Protein AF-A0AAW8NIL2-F1 (afdb_monomer_lite)

Secondary structure (DSSP, 8-state):
-------PPPPEE-TTSSEEEEEEEEEE-TTS-EEEEEEEEEEETTTEEEEEEEEEEE-TT-----SS--TT-EEEEPPPPTTPPPTTSPP-HHHHHHHHHHHHHHHHHTHHHHHHHHHT-HHHH-

Structure (mmCIF, N/CA/C/O backbone):
data_AF-A0AAW8NIL2-F1
#
_entry.id   AF-A0AAW8NIL2-F1
#
loop_
_atom_site.group_PDB
_atom_site.id
_atom_site.type_symbol
_atom_site.label_atom_id
_atom_site.label_alt_id
_atom_site.label_comp_id
_atom_site.label_asym_id
_atom_site.label_entity_id
_atom_site.label_seq_id
_atom_site.pdbx_PDB_ins_code
_atom_site.Cartn_x
_atom_site.Cartn_y
_atom_site.Cartn_z
_atom_site.occupancy
_atom_site.B_iso_or_equiv
_atom_site.auth_seq_id
_atom_site.auth_comp_id
_atom_site.auth_asym_id
_atom_site.auth_atom_id
_atom_site.pdbx_PDB_model_num
ATOM 1 N N . MET A 1 1 ? -25.979 -6.909 1.236 1.00 44.53 1 MET A N 1
ATOM 2 C CA . MET A 1 1 ? -24.525 -6.868 1.473 1.00 44.53 1 MET A CA 1
ATOM 3 C C . MET A 1 1 ? -24.122 -5.413 1.345 1.00 44.53 1 MET A C 1
ATOM 5 O O . MET A 1 1 ? -24.340 -4.843 0.285 1.00 44.53 1 MET A O 1
ATOM 9 N N . THR A 1 2 ? -23.706 -4.773 2.432 1.00 49.78 2 THR A N 1
ATOM 10 C CA . THR A 1 2 ? -23.110 -3.433 2.383 1.00 49.78 2 THR A CA 1
ATOM 11 C C . THR A 1 2 ? -21.708 -3.587 1.818 1.00 49.78 2 THR A C 1
ATOM 13 O O . THR A 1 2 ? -20.878 -4.225 2.450 1.00 49.78 2 THR A O 1
ATOM 16 N N . THR A 1 3 ? -21.473 -3.077 0.613 1.00 61.56 3 THR A N 1
ATOM 17 C CA . THR A 1 3 ? -20.130 -3.007 0.031 1.00 61.56 3 THR A CA 1
ATOM 18 C C . THR A 1 3 ? -19.312 -2.005 0.838 1.00 61.56 3 THR A C 1
ATOM 20 O O . THR A 1 3 ? -19.720 -0.846 0.948 1.00 61.56 3 THR A O 1
ATOM 23 N N . THR A 1 4 ? -18.190 -2.432 1.420 1.00 77.50 4 THR A N 1
ATOM 24 C CA . THR A 1 4 ? -17.261 -1.498 2.062 1.00 77.50 4 THR A CA 1
ATOM 25 C C . THR A 1 4 ? -16.539 -0.717 0.976 1.00 77.50 4 THR A C 1
ATOM 27 O O . THR A 1 4 ? -15.923 -1.301 0.089 1.00 77.50 4 THR A O 1
ATOM 30 N N . THR A 1 5 ? -16.601 0.609 1.038 1.00 78.44 5 THR A N 1
ATOM 31 C CA . THR A 1 5 ? -15.842 1.481 0.138 1.00 78.44 5 THR A CA 1
ATOM 32 C C . THR A 1 5 ? -14.694 2.100 0.919 1.00 78.44 5 THR A C 1
ATOM 34 O O . THR A 1 5 ? -14.938 2.833 1.875 1.00 78.44 5 THR A O 1
ATOM 37 N N . ILE A 1 6 ? -13.453 1.848 0.495 1.00 86.06 6 ILE A N 1
ATOM 38 C CA . ILE A 1 6 ? -12.265 2.532 1.024 1.00 86.06 6 ILE A CA 1
ATOM 39 C C . ILE A 1 6 ? -11.761 3.570 0.029 1.00 86.06 6 ILE A C 1
ATOM 41 O O . ILE A 1 6 ? -11.683 3.317 -1.174 1.00 86.06 6 ILE A O 1
ATOM 45 N N . ALA A 1 7 ? -11.406 4.745 0.542 1.00 89.69 7 ALA A N 1
ATOM 46 C CA . ALA A 1 7 ? -10.878 5.844 -0.251 1.00 89.69 7 ALA A CA 1
ATOM 47 C C . ALA A 1 7 ? -9.502 6.238 0.279 1.00 89.69 7 ALA A C 1
ATOM 49 O O . ALA A 1 7 ? -9.370 6.731 1.402 1.00 89.69 7 ALA A O 1
ATOM 50 N N . PHE A 1 8 ? -8.474 6.019 -0.534 1.00 92.44 8 PHE A N 1
ATOM 51 C CA . PHE A 1 8 ? -7.115 6.407 -0.194 1.00 92.44 8 PHE A CA 1
ATOM 52 C C . PHE A 1 8 ? -6.864 7.889 -0.462 1.00 92.44 8 PHE A C 1
ATOM 54 O O . PHE A 1 8 ? -7.376 8.485 -1.414 1.00 92.44 8 PHE A O 1
ATOM 61 N N . THR A 1 9 ? -6.026 8.484 0.380 1.00 92.94 9 THR A N 1
ATOM 62 C CA . THR A 1 9 ? -5.464 9.808 0.144 1.00 92.94 9 THR A CA 1
ATOM 63 C C . THR A 1 9 ? -4.597 9.809 -1.112 1.00 92.94 9 THR A C 1
ATOM 65 O O . THR A 1 9 ? -4.116 8.773 -1.583 1.00 92.94 9 THR A O 1
ATOM 68 N N . ARG A 1 10 ? -4.396 11.006 -1.673 1.00 93.06 10 ARG A N 1
ATOM 69 C CA . ARG A 1 10 ? -3.515 11.178 -2.830 1.00 93.06 10 ARG A CA 1
ATOM 70 C C . ARG A 1 10 ? -2.104 10.676 -2.499 1.00 93.06 10 ARG A C 1
ATOM 72 O O . ARG A 1 10 ? -1.631 10.974 -1.401 1.00 93.06 10 ARG A O 1
ATOM 79 N N . PRO A 1 11 ? -1.417 10.018 -3.449 1.00 94.62 11 PRO A N 1
ATOM 80 C CA . PRO A 1 11 ? -0.082 9.494 -3.214 1.00 94.62 11 PRO A CA 1
ATOM 81 C C . PRO A 1 11 ? 0.891 10.580 -2.759 1.00 94.62 11 PRO A C 1
ATOM 83 O O . PRO A 1 11 ? 0.999 11.644 -3.377 1.00 94.62 11 PRO A O 1
ATOM 86 N N . THR A 1 12 ? 1.633 10.286 -1.699 1.00 94.56 12 THR A N 1
ATOM 87 C CA . THR A 1 12 ? 2.691 11.141 -1.161 1.00 94.56 12 THR A CA 1
ATOM 88 C C . THR A 1 12 ? 4.050 10.463 -1.341 1.00 94.56 12 THR A C 1
ATOM 90 O O . THR A 1 12 ? 4.207 9.292 -0.988 1.00 94.56 12 THR A O 1
ATOM 93 N N . PRO A 1 13 ? 5.046 11.143 -1.932 1.00 94.50 13 PRO A N 1
ATOM 94 C CA . PRO A 1 13 ? 6.361 10.552 -2.128 1.00 94.50 13 PRO A CA 1
ATOM 95 C C . PRO A 1 13 ? 7.210 10.590 -0.855 1.00 94.50 13 PRO A C 1
ATOM 97 O O . PRO A 1 13 ? 7.180 11.561 -0.098 1.00 94.50 13 PRO A O 1
ATOM 100 N N . SER A 1 14 ? 8.046 9.567 -0.674 1.00 92.81 14 SER A N 1
ATOM 101 C CA . SER A 1 14 ? 9.159 9.594 0.279 1.00 92.81 14 SER A CA 1
ATOM 102 C C . SER A 1 14 ? 10.175 10.685 -0.078 1.00 92.81 14 SER A C 1
ATOM 104 O O . SER A 1 14 ? 10.237 11.158 -1.214 1.00 92.81 14 SER A O 1
ATOM 106 N N . ALA A 1 15 ? 11.036 11.053 0.875 1.00 90.25 15 ALA A N 1
ATOM 107 C CA . ALA A 1 15 ? 12.049 12.096 0.679 1.00 90.25 15 ALA A CA 1
ATOM 108 C C . ALA A 1 15 ? 13.017 11.809 -0.489 1.00 90.25 15 ALA A C 1
ATOM 110 O O . ALA A 1 15 ? 13.449 12.727 -1.182 1.00 90.25 15 ALA A O 1
ATOM 111 N N . ASP A 1 16 ? 13.339 10.538 -0.738 1.00 91.38 16 ASP A N 1
ATOM 112 C CA . ASP A 1 16 ? 14.169 10.113 -1.873 1.00 91.38 16 ASP A CA 1
ATOM 113 C C . ASP A 1 16 ? 13.369 9.903 -3.176 1.00 91.38 16 ASP A C 1
ATOM 115 O O . ASP A 1 16 ? 13.944 9.628 -4.235 1.00 91.38 16 ASP A O 1
ATOM 119 N N . GLY A 1 17 ? 12.041 10.039 -3.109 1.00 93.50 17 GLY A N 1
ATOM 120 C CA . GLY A 1 17 ? 11.101 9.872 -4.212 1.00 93.50 17 GLY A CA 1
ATOM 121 C C . GLY A 1 17 ? 11.011 8.449 -4.761 1.00 93.50 17 GLY A C 1
ATOM 122 O O . GLY A 1 17 ? 10.528 8.283 -5.881 1.00 93.50 17 GLY A O 1
ATOM 123 N N . ARG A 1 18 ? 11.514 7.439 -4.038 1.00 95.25 18 ARG A N 1
ATOM 124 C CA . ARG A 1 18 ? 11.501 6.029 -4.468 1.00 95.25 18 ARG A CA 1
ATOM 125 C C . ARG A 1 18 ? 10.349 5.217 -3.907 1.00 95.25 18 ARG A C 1
ATOM 127 O O . ARG A 1 18 ? 10.190 4.071 -4.323 1.00 95.25 18 ARG A O 1
ATOM 134 N N . THR 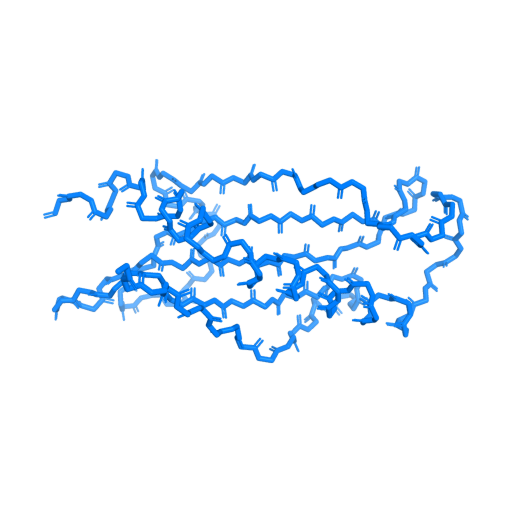A 1 19 ? 9.576 5.799 -3.001 1.00 95.69 19 THR A N 1
ATOM 135 C CA . THR A 1 19 ? 8.376 5.197 -2.432 1.00 95.69 19 THR A CA 1
ATOM 136 C C . THR A 1 19 ? 7.211 6.167 -2.568 1.00 95.69 19 THR A C 1
ATOM 138 O O . THR A 1 19 ? 7.391 7.371 -2.388 1.00 95.69 19 THR A O 1
ATOM 141 N N . LEU A 1 20 ? 6.036 5.650 -2.909 1.00 97.00 20 LEU A N 1
ATOM 142 C CA . LEU A 1 20 ? 4.764 6.363 -2.826 1.00 97.00 20 LEU A CA 1
ATOM 143 C C . LEU A 1 20 ? 3.916 5.735 -1.728 1.00 97.00 20 LEU A C 1
ATOM 145 O O . LEU A 1 20 ? 3.889 4.510 -1.624 1.00 97.00 20 LEU A O 1
ATOM 149 N N . HIS A 1 21 ? 3.247 6.582 -0.953 1.00 95.56 21 HIS A N 1
ATOM 150 C CA . HIS A 1 21 ? 2.362 6.212 0.145 1.00 95.56 21 HIS A CA 1
ATOM 151 C C . HIS A 1 21 ? 0.966 6.774 -0.083 1.00 95.56 21 HIS A C 1
ATOM 153 O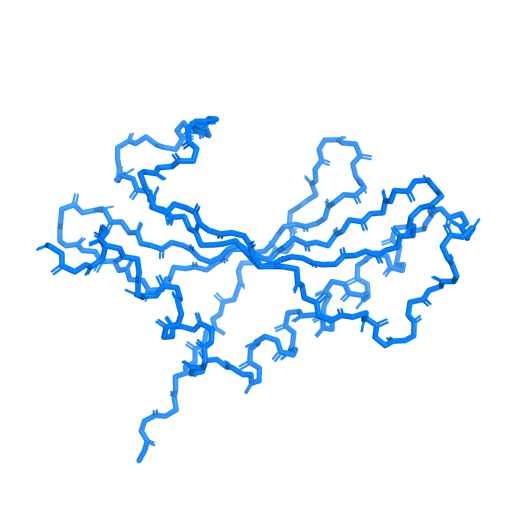 O . HIS A 1 21 ? 0.819 7.969 -0.358 1.00 95.56 21 HIS A O 1
ATOM 159 N N . SER A 1 22 ? -0.041 5.935 0.105 1.00 95.00 22 SER A N 1
ATOM 160 C CA . SER A 1 22 ? -1.448 6.312 0.102 1.00 95.00 22 SER A CA 1
ATOM 161 C C . SER A 1 22 ? -2.101 5.710 1.333 1.00 95.00 22 SER A C 1
ATOM 163 O O . SER A 1 22 ? -2.090 4.496 1.513 1.00 95.00 22 SER A O 1
ATOM 165 N N . THR A 1 23 ? -2.684 6.558 2.175 1.00 92.69 23 THR A N 1
ATOM 166 C CA . THR A 1 23 ? -3.282 6.140 3.448 1.00 92.69 23 THR A CA 1
ATOM 167 C C . THR A 1 23 ? -4.794 6.296 3.442 1.00 92.69 23 THR A C 1
ATOM 169 O O . THR A 1 23 ? -5.334 7.166 2.757 1.00 92.69 23 THR A O 1
ATOM 172 N N . THR A 1 24 ? -5.489 5.485 4.228 1.00 91.81 24 THR A N 1
ATOM 173 C CA . THR A 1 24 ? -6.911 5.662 4.532 1.00 91.81 24 THR A CA 1
ATOM 174 C C . THR A 1 24 ? -7.186 5.317 5.989 1.00 91.81 24 THR A C 1
ATOM 176 O O . THR A 1 24 ? -6.466 4.515 6.583 1.00 91.81 24 THR A O 1
ATOM 179 N N . THR A 1 25 ? -8.217 5.923 6.569 1.00 90.12 25 THR A N 1
ATOM 180 C CA . THR A 1 25 ? -8.688 5.578 7.912 1.00 90.12 25 THR A CA 1
ATOM 181 C C . THR A 1 25 ? -9.722 4.468 7.796 1.00 90.12 25 THR A C 1
ATOM 183 O O . THR A 1 25 ? -10.725 4.629 7.106 1.00 90.12 25 THR A O 1
ATOM 186 N N . VAL A 1 26 ? -9.475 3.350 8.474 1.00 88.38 26 VAL A N 1
ATOM 187 C CA . VAL A 1 26 ? -10.348 2.168 8.471 1.00 88.38 26 VAL A CA 1
ATOM 188 C C . VAL A 1 26 ? -11.282 2.155 9.681 1.00 88.38 26 VAL A C 1
ATOM 190 O O . VAL A 1 26 ? -12.443 1.778 9.562 1.00 88.38 26 VAL A O 1
ATOM 193 N N . VAL A 1 27 ? -10.791 2.599 10.839 1.00 86.06 27 VAL A N 1
ATOM 194 C CA . VAL A 1 27 ? -11.577 2.755 12.072 1.00 86.06 27 VAL A CA 1
ATOM 195 C C . VAL A 1 27 ? -11.214 4.094 12.689 1.00 86.06 27 VAL A C 1
ATOM 197 O O . VAL A 1 27 ? -10.030 4.384 12.804 1.00 86.06 27 VAL A O 1
ATOM 200 N N . GLU A 1 28 ? -12.197 4.882 13.111 1.00 86.38 28 GLU A N 1
ATOM 201 C CA . GLU A 1 28 ? -12.002 6.115 13.883 1.00 86.38 28 GLU A CA 1
ATOM 202 C C . GLU A 1 28 ? -12.900 6.077 15.119 1.00 86.38 28 GLU A C 1
ATOM 204 O O . GLU A 1 28 ? -14.049 5.636 15.040 1.00 86.38 28 GLU A O 1
ATOM 209 N N . ARG A 1 29 ? -12.360 6.494 16.265 1.00 81.81 29 ARG A N 1
ATOM 210 C CA . ARG A 1 29 ? -13.025 6.434 17.569 1.00 81.81 29 ARG A CA 1
ATOM 211 C C . ARG A 1 29 ? -13.291 7.825 18.127 1.00 81.81 29 ARG A C 1
ATOM 213 O O . ARG A 1 29 ? -12.683 8.808 17.712 1.00 81.81 29 ARG A O 1
ATOM 220 N N . GLU A 1 30 ? -14.196 7.897 19.101 1.00 83.06 30 GLU A N 1
ATOM 221 C CA . GLU A 1 30 ? -14.618 9.160 19.724 1.00 83.06 30 GLU A CA 1
ATOM 222 C C . GLU A 1 30 ? -13.481 9.890 20.454 1.00 83.06 30 GLU A C 1
ATOM 224 O O . GLU A 1 30 ? -13.479 11.117 20.526 1.00 83.06 30 GLU A O 1
ATOM 229 N N . ASP A 1 31 ? -12.492 9.151 20.959 1.00 79.69 31 ASP A N 1
ATOM 230 C CA . ASP A 1 31 ? -11.293 9.699 21.603 1.00 79.69 31 ASP A CA 1
ATOM 231 C C . ASP A 1 31 ? -10.238 10.215 20.600 1.00 79.69 31 ASP A C 1
ATOM 233 O O . ASP A 1 31 ? -9.182 10.712 20.996 1.00 79.69 31 ASP A O 1
ATOM 237 N N . GLY A 1 32 ? -10.520 10.110 19.296 1.00 77.69 32 GLY A N 1
ATOM 238 C CA . GLY A 1 32 ? -9.640 10.514 18.204 1.00 77.69 32 GLY A CA 1
ATOM 239 C C . GLY A 1 32 ? -8.571 9.484 17.835 1.00 77.69 32 GLY A C 1
ATOM 240 O O . GLY A 1 32 ? -7.776 9.744 16.927 1.00 77.69 32 GLY A O 1
ATOM 241 N N . SER A 1 33 ? -8.521 8.330 18.504 1.00 79.25 33 SER A N 1
ATOM 242 C CA . SER A 1 33 ? -7.693 7.210 18.059 1.00 79.25 33 SER A CA 1
ATOM 243 C C . SER A 1 33 ? -8.270 6.578 16.791 1.00 79.25 33 SER A C 1
ATOM 245 O O . SER A 1 33 ? -9.479 6.600 16.533 1.00 79.25 33 SER A O 1
ATOM 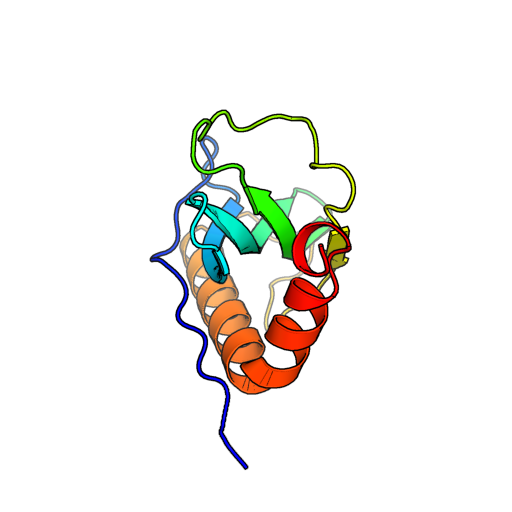247 N N . ARG A 1 34 ? -7.386 6.053 15.940 1.00 84.81 34 ARG A N 1
ATOM 248 C CA . ARG A 1 34 ? -7.791 5.458 14.668 1.00 84.81 34 ARG A CA 1
ATOM 249 C C . ARG A 1 34 ? -6.850 4.367 14.190 1.00 84.81 34 ARG A C 1
ATOM 251 O O . ARG A 1 34 ? -5.662 4.360 14.509 1.00 84.81 34 ARG A O 1
ATOM 258 N N . ILE A 1 35 ? -7.387 3.476 13.363 1.00 86.25 35 ILE A N 1
ATOM 259 C CA . ILE A 1 35 ? -6.604 2.528 12.575 1.00 86.25 35 ILE A CA 1
ATOM 260 C C . ILE A 1 35 ? -6.510 3.042 11.149 1.00 86.25 35 ILE A C 1
ATOM 262 O O . ILE A 1 35 ? -7.525 3.276 10.492 1.00 86.25 35 ILE A O 1
ATOM 266 N N . GLU A 1 36 ? -5.285 3.185 10.665 1.00 88.69 36 GLU A N 1
ATOM 267 C CA . GLU A 1 36 ? -4.998 3.548 9.287 1.00 88.69 36 GLU A CA 1
ATOM 268 C C . GLU A 1 36 ? -4.466 2.341 8.515 1.00 88.69 36 GLU A C 1
ATOM 270 O O . GLU A 1 36 ? -3.746 1.497 9.053 1.00 88.69 36 GLU A O 1
ATOM 275 N N . LEU A 1 37 ? -4.799 2.297 7.230 1.00 90.81 37 LEU A N 1
ATOM 276 C CA . LEU A 1 37 ? -4.203 1.412 6.242 1.00 90.81 37 LEU A CA 1
ATOM 277 C C . LEU A 1 37 ? -3.346 2.261 5.298 1.00 90.81 37 LEU A C 1
ATOM 279 O O . LEU A 1 37 ? -3.869 3.133 4.606 1.00 90.81 37 LEU A O 1
ATOM 283 N N . ASP A 1 38 ? -2.040 2.010 5.282 1.00 92.94 38 ASP A N 1
ATOM 284 C CA . ASP A 1 38 ? -1.061 2.589 4.360 1.00 92.94 38 ASP A CA 1
ATOM 285 C C . ASP A 1 38 ? -0.723 1.583 3.264 1.00 92.94 38 ASP A C 1
ATOM 287 O O . ASP A 1 38 ? -0.313 0.454 3.536 1.00 92.94 38 ASP A O 1
ATOM 291 N N . ILE A 1 39 ? -0.857 2.009 2.016 1.00 95.25 39 ILE A N 1
ATOM 292 C CA . ILE A 1 39 ? -0.325 1.299 0.864 1.00 95.25 39 ILE A CA 1
ATOM 293 C C . ILE A 1 39 ? 0.956 1.993 0.450 1.00 95.25 39 ILE A C 1
ATOM 295 O O . ILE A 1 39 ? 0.943 3.170 0.090 1.00 95.25 39 ILE A O 1
ATOM 299 N N . SER A 1 40 ? 2.051 1.238 0.442 1.00 95.56 40 SER A N 1
ATOM 300 C CA . SER A 1 40 ? 3.333 1.719 -0.047 1.00 95.56 40 SER A CA 1
ATOM 301 C C . SER A 1 40 ? 3.744 0.975 -1.310 1.00 95.56 40 SER A C 1
ATOM 303 O O . SER A 1 40 ? 3.603 -0.244 -1.408 1.00 95.56 40 SER A O 1
ATOM 305 N N . THR A 1 41 ? 4.280 1.692 -2.294 1.00 96.62 41 THR A N 1
ATOM 306 C CA . THR A 1 41 ? 4.923 1.097 -3.474 1.00 96.62 41 THR A CA 1
ATOM 307 C C . THR A 1 41 ? 6.318 1.670 -3.596 1.00 96.62 41 THR A C 1
ATOM 309 O O . THR A 1 41 ? 6.472 2.886 -3.642 1.00 96.62 41 THR A O 1
ATOM 312 N N . SER A 1 42 ? 7.343 0.815 -3.627 1.00 95.62 42 SER A N 1
ATOM 313 C CA . SER A 1 42 ? 8.749 1.231 -3.594 1.00 95.62 42 SER A CA 1
ATOM 314 C C . SER A 1 42 ? 9.597 0.555 -4.663 1.00 95.62 42 SER A C 1
ATOM 316 O O . SER A 1 42 ? 9.321 -0.576 -5.059 1.00 95.62 42 SER A O 1
ATOM 318 N N . HIS A 1 43 ? 10.670 1.226 -5.094 1.00 94.50 43 HIS A N 1
ATOM 319 C CA . HIS A 1 43 ? 11.717 0.639 -5.938 1.00 94.50 43 HIS A CA 1
ATOM 320 C C . HIS A 1 43 ? 13.043 0.521 -5.191 1.00 94.50 43 HIS A C 1
ATOM 322 O O . HIS A 1 43 ? 13.560 1.502 -4.655 1.00 94.50 43 HIS A O 1
ATOM 328 N N . TRP A 1 44 ? 13.636 -0.674 -5.233 1.00 90.31 44 TRP A N 1
ATOM 329 C CA . TRP A 1 44 ? 14.954 -0.938 -4.663 1.00 90.31 44 TRP A CA 1
ATOM 330 C C . TRP A 1 44 ? 15.884 -1.564 -5.696 1.00 90.31 44 TRP A C 1
ATOM 332 O O . TRP A 1 44 ? 15.532 -2.516 -6.398 1.00 90.31 44 TRP A O 1
ATOM 342 N N . LYS A 1 45 ? 17.122 -1.064 -5.762 1.00 84.12 45 LYS A N 1
ATOM 343 C CA . LYS A 1 45 ? 18.145 -1.600 -6.668 1.00 84.12 45 LYS A CA 1
ATOM 344 C C . LYS A 1 45 ? 18.358 -3.095 -6.398 1.00 84.12 45 LYS A C 1
ATOM 346 O O . LYS A 1 45 ? 18.663 -3.482 -5.275 1.00 84.12 45 LYS A O 1
ATOM 351 N N . GLY A 1 46 ? 18.206 -3.920 -7.436 1.00 84.31 46 GLY A N 1
ATOM 352 C CA . GLY A 1 46 ? 18.372 -5.376 -7.357 1.00 84.31 46 GLY A CA 1
ATOM 353 C C . GLY A 1 46 ? 17.167 -6.135 -6.792 1.00 84.31 46 GLY A C 1
ATOM 354 O O . GLY A 1 46 ? 17.194 -7.360 -6.785 1.00 84.31 46 GLY A O 1
ATOM 355 N N . ARG A 1 47 ? 16.113 -5.436 -6.347 1.00 85.75 47 ARG A N 1
ATOM 356 C CA . ARG A 1 47 ? 14.848 -6.042 -5.893 1.00 85.75 47 ARG A CA 1
ATOM 357 C C . ARG A 1 47 ? 13.635 -5.593 -6.710 1.00 85.75 47 ARG A C 1
ATOM 359 O O . ARG A 1 47 ? 12.614 -6.261 -6.661 1.00 85.75 47 ARG A O 1
ATOM 366 N N . GLY A 1 48 ? 13.757 -4.516 -7.486 1.00 92.38 48 GLY A N 1
ATOM 367 C CA . GLY A 1 48 ? 12.691 -4.018 -8.349 1.00 92.38 48 GLY A CA 1
ATOM 368 C C . GLY A 1 48 ? 11.616 -3.242 -7.602 1.00 92.38 48 GLY A C 1
ATOM 369 O O . GLY A 1 48 ? 11.862 -2.692 -6.525 1.00 92.38 48 GLY A O 1
ATOM 370 N N . TYR A 1 49 ? 10.441 -3.184 -8.227 1.00 95.12 49 TYR A N 1
ATOM 371 C CA . TYR A 1 49 ? 9.234 -2.584 -7.672 1.00 95.12 49 TYR A CA 1
ATOM 372 C C . TYR A 1 49 ? 8.509 -3.583 -6.772 1.00 95.12 49 TYR A C 1
ATOM 374 O O . TYR A 1 49 ? 8.374 -4.752 -7.123 1.00 95.12 49 TYR A O 1
ATOM 382 N N . ARG A 1 50 ? 8.037 -3.119 -5.617 1.00 94.88 50 ARG A N 1
ATOM 383 C CA . ARG A 1 50 ? 7.270 -3.917 -4.657 1.00 94.88 50 ARG A CA 1
ATOM 384 C C . ARG A 1 50 ? 6.211 -3.063 -3.991 1.00 94.88 50 ARG A C 1
ATOM 386 O O . ARG A 1 50 ? 6.438 -1.866 -3.807 1.00 94.88 50 ARG A O 1
ATOM 393 N N . ALA A 1 51 ? 5.123 -3.689 -3.570 1.00 95.56 51 ALA A N 1
ATOM 394 C CA . ALA A 1 51 ? 4.109 -3.029 -2.774 1.00 95.56 51 ALA A CA 1
ATOM 395 C C . ALA A 1 51 ? 3.873 -3.740 -1.442 1.00 95.56 51 ALA A C 1
ATOM 397 O O . ALA A 1 51 ? 4.069 -4.950 -1.310 1.00 95.56 51 ALA A O 1
ATOM 398 N N . THR A 1 52 ? 3.484 -2.961 -0.443 1.00 94.38 52 THR A N 1
ATOM 399 C CA . THR A 1 52 ? 3.122 -3.453 0.882 1.00 94.38 52 THR A CA 1
ATOM 400 C C . THR A 1 52 ? 1.872 -2.740 1.363 1.00 94.38 52 THR A C 1
ATOM 402 O O . THR A 1 52 ? 1.683 -1.559 1.076 1.00 94.38 52 THR A O 1
ATOM 405 N N . ALA A 1 53 ? 1.060 -3.455 2.128 1.00 93.31 53 ALA A N 1
ATOM 406 C CA . ALA A 1 53 ? -0.026 -2.902 2.911 1.00 93.31 53 ALA A CA 1
ATOM 407 C C . ALA A 1 53 ? 0.382 -2.928 4.383 1.00 93.31 53 ALA A C 1
ATOM 409 O O . ALA A 1 53 ? 0.783 -3.972 4.900 1.00 93.31 53 ALA A O 1
ATOM 410 N N . THR A 1 54 ? 0.287 -1.792 5.053 1.00 91.00 54 THR A N 1
ATOM 411 C CA . THR A 1 54 ? 0.633 -1.638 6.462 1.00 91.00 54 THR A CA 1
ATOM 412 C C . THR A 1 54 ? -0.595 -1.150 7.199 1.00 91.00 54 THR A C 1
ATOM 414 O O . THR A 1 54 ? -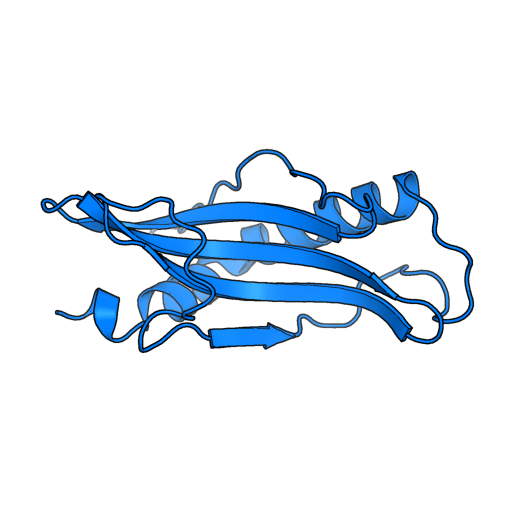1.146 -0.111 6.849 1.00 91.00 54 THR A O 1
ATOM 417 N N . ARG A 1 55 ? -1.018 -1.866 8.238 1.00 88.94 55 ARG A N 1
ATOM 418 C CA . ARG A 1 55 ? -1.995 -1.332 9.189 1.00 88.94 55 ARG A CA 1
ATOM 419 C C . ARG A 1 55 ? -1.253 -0.702 10.362 1.00 88.94 55 ARG A C 1
ATOM 421 O O . ARG A 1 55 ? -0.272 -1.273 10.843 1.00 88.94 55 ARG A O 1
ATOM 428 N N . GLN A 1 56 ? -1.723 0.445 10.829 1.00 83.50 56 GLN A N 1
ATOM 429 C CA . GLN A 1 56 ? -1.105 1.173 11.935 1.00 83.50 56 GLN A CA 1
ATOM 430 C C . GLN A 1 56 ? -2.158 1.790 12.853 1.00 83.50 56 GLN A C 1
ATOM 432 O O . GLN A 1 56 ? -3.181 2.294 12.393 1.00 83.50 56 GLN A O 1
ATOM 437 N N . HIS A 1 57 ? -1.890 1.758 14.157 1.00 80.94 57 HIS A N 1
ATOM 438 C CA . HIS A 1 57 ? -2.657 2.512 15.143 1.00 80.94 57 HIS A CA 1
ATOM 439 C C . HIS A 1 57 ? -2.085 3.929 15.257 1.00 80.94 57 HIS A C 1
ATOM 441 O O . HIS A 1 57 ? -0.882 4.092 15.469 1.00 80.94 57 HIS A O 1
ATOM 447 N N . ALA A 1 58 ? -2.944 4.938 15.142 1.00 75.00 58 ALA A N 1
ATOM 448 C CA . ALA A 1 58 ? -2.601 6.339 15.331 1.00 75.00 58 ALA A CA 1
ATOM 449 C C . ALA A 1 58 ? -3.408 6.903 16.504 1.00 75.00 58 ALA A C 1
ATOM 451 O O . ALA A 1 58 ? -4.639 6.914 16.467 1.00 75.00 58 ALA A O 1
ATOM 452 N N . ASP A 1 59 ? -2.716 7.392 17.536 1.00 65.88 59 ASP A N 1
ATOM 453 C CA . ASP A 1 59 ? -3.359 8.156 18.601 1.00 65.88 59 ASP A CA 1
ATOM 454 C C . ASP A 1 59 ? -3.634 9.590 18.112 1.00 65.88 59 ASP A C 1
ATOM 456 O O . ASP A 1 59 ? -2.796 10.235 17.480 1.00 65.88 59 ASP A O 1
ATOM 460 N N . GLY A 1 60 ? -4.843 10.107 18.345 1.00 53.66 60 GLY A N 1
ATOM 461 C CA . GLY A 1 60 ? -5.303 11.396 17.804 1.00 53.66 60 GLY A CA 1
ATOM 462 C C . GLY A 1 60 ? -4.472 12.626 18.206 1.00 53.66 60 GLY A C 1
ATOM 463 O O . GLY A 1 60 ? -4.698 13.718 17.687 1.00 53.66 60 GLY A O 1
ATOM 464 N N . TYR A 1 61 ? -3.492 12.463 19.099 1.00 49.97 61 TYR A N 1
ATOM 465 C CA . TYR A 1 61 ? -2.668 13.532 19.663 1.00 49.97 61 TYR A CA 1
ATOM 466 C C . TYR A 1 61 ? -1.285 13.659 19.016 1.00 49.97 61 TYR A C 1
ATOM 468 O O . TYR A 1 61 ? -0.716 14.755 18.993 1.00 49.97 61 TYR A O 1
ATOM 476 N N . SER A 1 62 ? -0.740 12.582 18.447 1.00 47.72 62 SER A N 1
ATOM 477 C CA . SER A 1 62 ? 0.620 12.573 17.917 1.00 47.72 62 SER A CA 1
ATOM 478 C C . SER A 1 62 ? 0.665 11.975 16.515 1.00 47.72 62 SER A C 1
ATOM 480 O O . SER A 1 62 ? 1.004 10.819 16.315 1.00 47.72 62 SER A O 1
ATOM 482 N N . ARG A 1 63 ? 0.585 12.837 15.490 1.00 47.00 63 ARG A N 1
ATOM 483 C CA . ARG A 1 63 ? 1.248 12.573 14.191 1.00 47.00 63 ARG A CA 1
ATOM 484 C C . ARG A 1 63 ? 2.780 12.572 14.311 1.00 47.00 63 ARG A C 1
ATOM 486 O O . ARG A 1 63 ? 3.487 12.850 13.340 1.00 47.00 63 ARG A O 1
ATOM 493 N N . ARG A 1 64 ? 3.344 12.292 15.492 1.00 39.56 64 ARG A N 1
ATOM 494 C CA . ARG A 1 64 ? 4.721 11.821 15.512 1.00 39.56 64 ARG A CA 1
ATOM 495 C C . ARG A 1 64 ? 4.646 10.526 14.729 1.00 39.56 64 ARG A C 1
ATOM 497 O O . ARG A 1 64 ? 3.990 9.600 15.178 1.00 39.56 64 ARG A O 1
ATOM 504 N N . MET A 1 65 ? 5.273 10.510 13.552 1.00 38.22 65 MET A N 1
ATOM 505 C CA . MET A 1 65 ? 5.799 9.296 12.939 1.00 38.22 65 MET A CA 1
ATOM 506 C C . MET A 1 65 ? 6.607 8.603 14.027 1.00 38.22 65 MET A C 1
ATOM 508 O O . MET A 1 65 ? 7.808 8.828 14.185 1.00 38.22 65 MET A O 1
ATOM 512 N N . SER A 1 66 ? 5.922 7.880 14.897 1.00 36.97 66 SER A N 1
ATOM 513 C CA . SER A 1 66 ? 6.573 7.133 15.922 1.00 36.97 66 SER A CA 1
ATOM 514 C C . SER A 1 66 ? 7.121 5.959 15.145 1.00 36.97 66 SER A C 1
ATOM 516 O O . SER A 1 66 ? 6.381 5.137 14.622 1.00 36.97 66 SER A O 1
ATOM 518 N N . LEU A 1 67 ? 8.442 5.925 15.025 1.00 40.44 67 LEU A N 1
ATOM 519 C CA . LEU A 1 67 ? 9.188 4.732 14.641 1.00 40.44 67 LEU A CA 1
ATOM 520 C C . LEU A 1 67 ? 8.841 3.527 15.542 1.00 40.44 67 LEU A C 1
ATOM 522 O O . LEU A 1 67 ? 9.270 2.414 15.257 1.00 40.44 67 LEU A O 1
ATOM 526 N N . SER A 1 68 ? 8.052 3.717 16.605 1.00 42.75 68 SER A N 1
ATOM 527 C CA . SER A 1 68 ? 7.190 2.675 17.137 1.00 42.75 68 SER A CA 1
ATOM 528 C C . SER A 1 68 ? 6.043 2.418 16.166 1.00 42.75 68 SER A C 1
ATOM 530 O O . SER A 1 68 ? 5.021 3.095 16.186 1.00 42.75 68 SER A O 1
ATOM 532 N N . PHE A 1 69 ? 6.199 1.379 15.350 1.00 49.75 69 PHE A N 1
ATOM 533 C CA . PHE A 1 69 ? 5.095 0.461 15.098 1.00 49.75 69 PHE A CA 1
ATOM 534 C C . PHE A 1 69 ? 4.298 0.365 16.409 1.00 49.75 69 PHE A C 1
ATOM 536 O O . PHE A 1 69 ? 4.817 -0.169 17.392 1.00 49.75 69 PHE A O 1
ATOM 543 N N . GLY A 1 70 ? 3.118 0.997 16.487 1.00 51.34 70 GLY A N 1
ATOM 544 C CA . GLY A 1 70 ? 2.238 0.852 17.649 1.00 51.34 70 GLY A CA 1
ATOM 545 C C . GLY A 1 70 ? 2.038 -0.638 17.926 1.00 51.34 70 GLY A C 1
ATOM 546 O O . GLY A 1 70 ? 2.277 -1.432 17.015 1.00 51.34 70 GLY A O 1
ATOM 547 N N . ALA A 1 71 ? 1.630 -1.009 19.142 1.00 52.53 71 ALA A N 1
ATOM 548 C CA . ALA A 1 71 ? 1.702 -2.376 19.681 1.00 52.53 71 ALA A CA 1
ATOM 549 C C . ALA A 1 71 ? 1.189 -3.524 18.774 1.00 52.53 71 ALA A C 1
ATOM 551 O O . ALA A 1 71 ? 1.526 -4.669 19.038 1.00 52.53 71 ALA A O 1
ATOM 552 N N . ASP A 1 72 ? 0.489 -3.244 17.671 1.00 64.06 72 ASP A N 1
ATOM 553 C CA . ASP A 1 72 ? -0.066 -4.225 16.735 1.00 64.06 72 ASP A CA 1
A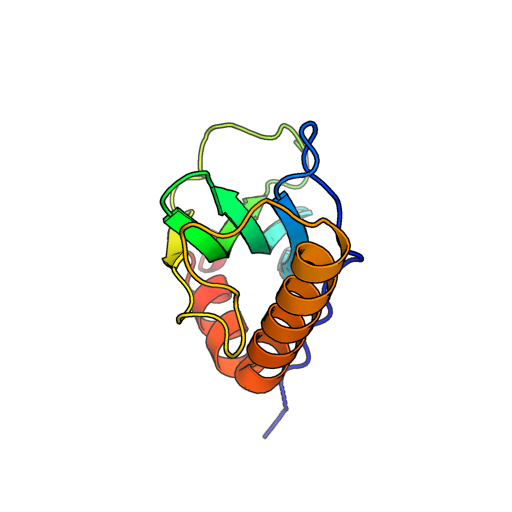TOM 554 C C . ASP A 1 72 ? 0.069 -3.844 15.244 1.00 64.06 72 ASP A C 1
ATOM 556 O O . ASP A 1 72 ? -0.690 -4.330 14.394 1.00 64.06 72 ASP A O 1
ATOM 560 N N . SER A 1 73 ? 1.006 -2.952 14.898 1.00 70.00 73 SER A N 1
ATOM 561 C CA . SER A 1 73 ? 1.224 -2.593 13.488 1.00 70.00 73 SER A CA 1
ATOM 562 C C . SER A 1 73 ? 1.757 -3.808 12.725 1.00 70.00 73 SER A C 1
ATOM 564 O O . SER A 1 73 ? 2.783 -4.378 13.093 1.00 70.00 73 SER A O 1
ATOM 566 N N . ASP A 1 74 ? 1.064 -4.193 11.656 1.00 83.00 74 ASP A N 1
ATOM 567 C CA . ASP A 1 74 ? 1.398 -5.356 10.830 1.00 83.00 74 ASP A CA 1
ATOM 568 C C . ASP A 1 74 ? 1.581 -4.911 9.375 1.00 83.00 74 ASP A C 1
ATOM 570 O O . ASP A 1 74 ? 0.866 -4.036 8.880 1.00 83.00 74 ASP A O 1
ATOM 574 N N . THR A 1 75 ? 2.567 -5.494 8.697 1.00 87.81 75 THR A N 1
ATOM 575 C CA . THR A 1 75 ? 2.898 -5.203 7.300 1.00 87.81 75 THR A CA 1
ATOM 576 C C . THR A 1 75 ? 2.792 -6.475 6.477 1.00 87.81 75 THR A C 1
ATOM 578 O O . THR A 1 75 ? 3.550 -7.427 6.667 1.00 87.81 75 THR A O 1
ATOM 581 N N . ARG A 1 76 ? 1.910 -6.460 5.479 1.00 90.12 76 ARG A N 1
ATOM 582 C CA . ARG A 1 76 ? 1.783 -7.524 4.488 1.00 90.12 76 ARG A CA 1
ATOM 583 C C . ARG A 1 76 ? 2.441 -7.112 3.185 1.00 90.12 76 ARG A C 1
ATOM 585 O O . ARG A 1 76 ? 2.202 -6.030 2.652 1.00 90.12 76 ARG A O 1
ATOM 592 N N . THR A 1 77 ? 3.278 -7.999 2.658 1.00 91.00 77 THR A N 1
ATOM 593 C CA . THR A 1 77 ? 3.771 -7.853 1.286 1.00 91.00 77 THR A CA 1
ATOM 594 C C . THR A 1 77 ? 2.630 -8.193 0.341 1.00 91.00 77 THR A C 1
ATOM 596 O O . THR A 1 77 ? 2.027 -9.258 0.473 1.00 91.00 77 THR A O 1
ATOM 599 N N . LEU A 1 78 ? 2.328 -7.284 -0.582 1.00 91.38 78 LEU A N 1
ATOM 600 C CA . LEU A 1 78 ? 1.329 -7.528 -1.614 1.00 91.38 78 LEU A CA 1
ATOM 601 C C . LEU A 1 78 ? 1.916 -8.436 -2.704 1.00 91.38 78 LEU A C 1
ATOM 603 O O . LEU A 1 78 ? 3.146 -8.517 -2.831 1.00 91.38 78 LEU A O 1
ATOM 607 N N . PRO A 1 79 ? 1.069 -9.132 -3.482 1.00 87.50 79 PRO A N 1
ATOM 608 C CA . PRO A 1 79 ? 1.520 -9.898 -4.635 1.00 87.50 79 PRO A CA 1
ATOM 609 C C . PRO A 1 79 ? 2.404 -9.074 -5.578 1.00 87.50 79 PRO A C 1
ATOM 611 O O . PRO A 1 79 ? 2.419 -7.840 -5.554 1.00 87.50 79 PRO A O 1
ATOM 614 N N . ALA A 1 80 ? 3.171 -9.773 -6.417 1.00 85.50 80 ALA A N 1
ATOM 615 C CA . ALA A 1 80 ? 3.938 -9.108 -7.460 1.00 85.50 80 ALA A CA 1
ATOM 616 C C . ALA A 1 80 ? 2.994 -8.271 -8.336 1.00 85.50 80 ALA A C 1
ATOM 618 O O . ALA A 1 80 ? 1.952 -8.761 -8.756 1.00 85.50 80 ALA A O 1
ATOM 619 N N . ILE A 1 81 ? 3.365 -7.015 -8.588 1.00 88.12 81 ILE A N 1
ATOM 620 C CA . ILE A 1 81 ? 2.517 -6.081 -9.329 1.00 88.12 81 ILE A CA 1
ATOM 621 C C . ILE A 1 81 ? 2.574 -6.456 -10.810 1.00 88.12 81 ILE A C 1
ATOM 623 O O . ILE A 1 81 ? 3.654 -6.441 -11.414 1.00 88.12 81 ILE A O 1
ATOM 627 N N . ASP A 1 82 ? 1.427 -6.767 -11.403 1.00 85.81 82 ASP A N 1
ATOM 628 C CA . ASP A 1 82 ? 1.364 -7.174 -12.802 1.00 85.81 82 ASP A CA 1
ATOM 629 C C . ASP A 1 82 ? 1.881 -6.069 -13.738 1.00 85.81 82 ASP A C 1
ATOM 631 O O . ASP A 1 82 ? 1.502 -4.892 -13.683 1.00 85.81 82 ASP A O 1
ATOM 635 N N . GLY A 1 83 ? 2.805 -6.460 -14.620 1.00 85.81 83 GLY A N 1
ATOM 636 C CA . GLY A 1 83 ? 3.491 -5.542 -15.530 1.00 85.81 83 GLY A CA 1
ATOM 637 C C . GLY A 1 83 ? 4.616 -4.721 -14.891 1.00 85.81 83 GLY A C 1
ATOM 638 O O . GLY A 1 83 ? 5.159 -3.834 -15.556 1.00 85.81 83 GLY A O 1
ATOM 639 N N . ALA A 1 84 ? 5.009 -5.002 -13.643 1.00 90.56 84 ALA A N 1
ATOM 640 C CA . ALA A 1 84 ? 6.215 -4.419 -13.070 1.00 90.56 84 ALA A CA 1
ATOM 641 C C . ALA A 1 84 ? 7.454 -4.789 -13.911 1.00 90.56 84 ALA A C 1
ATOM 643 O O . ALA A 1 84 ? 7.632 -5.952 -14.287 1.00 90.56 84 ALA A O 1
ATOM 644 N N . PRO A 1 85 ? 8.354 -3.829 -14.195 1.00 92.75 85 PRO A N 1
ATOM 645 C CA . PRO A 1 85 ? 9.616 -4.135 -14.853 1.00 92.75 85 PRO A CA 1
ATOM 646 C C . PRO A 1 85 ? 10.452 -5.150 -14.071 1.00 92.75 85 PRO A C 1
ATOM 648 O O . PRO A 1 85 ? 10.353 -5.250 -12.846 1.00 92.75 85 PRO A O 1
ATOM 651 N N . ALA A 1 86 ? 11.356 -5.832 -14.779 1.00 90.19 86 ALA A N 1
ATOM 652 C CA . ALA A 1 86 ? 12.298 -6.762 -14.166 1.00 90.19 86 ALA A CA 1
ATOM 653 C C . ALA A 1 86 ? 13.054 -6.116 -12.980 1.00 90.19 86 ALA A C 1
ATOM 655 O O . ALA A 1 86 ? 13.365 -4.923 -13.035 1.00 90.19 86 ALA A O 1
ATOM 656 N N . PRO A 1 87 ? 13.451 -6.879 -11.943 1.00 89.06 87 PRO A N 1
ATOM 657 C CA . PRO A 1 87 ? 14.123 -6.330 -10.757 1.00 89.06 87 PRO A CA 1
ATOM 658 C C . PRO A 1 87 ? 15.417 -5.542 -11.021 1.00 89.06 87 PRO A C 1
ATOM 660 O O . PRO A 1 87 ? 15.848 -4.729 -10.200 1.00 89.06 87 PRO A O 1
ATOM 663 N N . THR A 1 88 ? 16.049 -5.785 -12.170 1.00 89.69 88 THR A N 1
ATOM 664 C CA . THR A 1 88 ? 17.262 -5.104 -12.642 1.00 89.69 88 THR A CA 1
ATOM 665 C C . THR A 1 88 ? 16.982 -3.800 -13.391 1.00 89.69 88 THR A C 1
ATOM 667 O O . THR A 1 88 ? 17.917 -3.047 -13.673 1.00 89.69 88 THR A O 1
ATOM 670 N N . ALA A 1 89 ? 15.718 -3.505 -13.706 1.00 90.50 89 ALA A N 1
ATOM 671 C CA . ALA A 1 89 ? 15.328 -2.290 -14.398 1.00 90.50 89 ALA A CA 1
ATOM 672 C C . ALA A 1 89 ? 15.684 -1.046 -13.575 1.00 90.50 89 ALA A C 1
ATOM 674 O O . ALA A 1 89 ? 15.598 -1.013 -12.339 1.00 90.50 89 ALA A O 1
ATOM 675 N N . ARG A 1 90 ? 16.089 0.008 -14.287 1.00 92.38 90 ARG A N 1
ATOM 676 C CA . ARG A 1 90 ? 16.366 1.304 -13.671 1.00 92.38 90 ARG A CA 1
ATOM 677 C C . ARG A 1 90 ? 15.081 1.893 -13.102 1.00 92.38 90 ARG A C 1
ATOM 679 O O . ARG A 1 90 ? 14.008 1.739 -13.674 1.00 92.38 90 ARG A O 1
ATOM 686 N N . PHE A 1 91 ? 15.238 2.613 -11.999 1.00 94.88 91 PHE A N 1
ATOM 687 C CA . PHE A 1 91 ? 14.154 3.368 -11.398 1.00 94.88 91 PHE A CA 1
ATOM 688 C C . PHE A 1 91 ? 13.564 4.378 -12.391 1.00 94.88 91 PHE A C 1
ATOM 690 O O . PHE A 1 91 ? 14.296 5.170 -12.988 1.00 94.88 91 PHE A O 1
ATOM 697 N N . ASN A 1 92 ? 12.241 4.376 -12.502 1.00 96.00 92 ASN A N 1
ATOM 698 C CA . ASN A 1 92 ? 11.448 5.360 -13.222 1.00 96.00 92 ASN A CA 1
ATOM 699 C C . ASN A 1 92 ? 10.257 5.794 -12.350 1.00 96.00 92 ASN A C 1
ATOM 701 O O . ASN A 1 92 ? 9.525 4.949 -11.831 1.00 96.00 92 ASN A O 1
ATOM 705 N N . ARG A 1 93 ? 10.081 7.114 -12.200 1.00 95.62 93 ARG A N 1
ATOM 706 C CA . ARG A 1 93 ? 9.022 7.731 -11.384 1.00 95.62 93 ARG A CA 1
ATOM 707 C C . ARG A 1 93 ? 7.623 7.542 -11.966 1.00 95.62 93 ARG A C 1
ATOM 709 O O . ARG A 1 93 ? 6.699 7.325 -11.197 1.00 95.62 93 ARG A O 1
ATOM 716 N N . ASN A 1 94 ? 7.476 7.585 -13.288 1.00 96.31 94 ASN A N 1
ATOM 717 C CA . ASN A 1 94 ? 6.174 7.393 -13.932 1.00 96.31 94 ASN A CA 1
ATOM 718 C C . ASN A 1 94 ? 5.712 5.949 -13.745 1.00 96.31 94 ASN A C 1
ATOM 720 O O . ASN A 1 94 ? 4.600 5.715 -13.302 1.00 96.31 94 ASN A O 1
ATOM 724 N N . VAL A 1 95 ? 6.627 4.992 -13.931 1.00 96.31 95 VAL A N 1
ATOM 725 C CA . VAL A 1 95 ? 6.354 3.578 -13.636 1.00 96.31 95 VAL A CA 1
ATOM 726 C C . VAL A 1 95 ? 5.986 3.382 -12.163 1.00 96.31 95 VAL A C 1
ATOM 728 O O . VAL A 1 95 ? 5.070 2.630 -11.866 1.00 96.31 95 VAL A O 1
ATOM 731 N N . LEU A 1 96 ? 6.669 4.061 -11.231 1.00 96.94 96 LEU A N 1
ATOM 732 C CA . LEU A 1 96 ? 6.314 3.994 -9.810 1.00 96.94 96 LEU A CA 1
ATOM 733 C C . LEU A 1 96 ? 4.874 4.471 -9.567 1.00 96.94 96 LEU A C 1
ATOM 735 O O . LEU A 1 96 ? 4.139 3.806 -8.845 1.00 96.94 96 LEU A O 1
ATOM 739 N N . ALA A 1 97 ? 4.488 5.599 -10.166 1.00 97.00 97 ALA A N 1
ATOM 740 C CA . ALA A 1 97 ? 3.151 6.167 -10.035 1.00 97.00 97 ALA A CA 1
ATOM 741 C C . ALA A 1 97 ? 2.072 5.264 -10.649 1.00 97.00 97 ALA A C 1
ATOM 743 O O . ALA A 1 97 ? 1.069 5.001 -9.992 1.00 97.00 97 ALA A O 1
ATOM 744 N N . ASP A 1 98 ? 2.309 4.739 -11.853 1.00 96.88 98 ASP A N 1
ATOM 745 C CA . ASP A 1 98 ? 1.374 3.847 -12.544 1.00 96.88 98 ASP A CA 1
ATOM 746 C C . ASP A 1 98 ? 1.163 2.543 -11.763 1.00 96.88 98 ASP A C 1
ATOM 748 O O . ASP A 1 98 ? 0.031 2.102 -11.571 1.00 96.88 98 ASP A O 1
ATOM 752 N N . LEU A 1 99 ? 2.249 1.934 -11.270 1.00 96.69 99 LEU A N 1
ATOM 753 C CA . LEU A 1 99 ? 2.166 0.724 -10.451 1.00 96.69 99 LEU A CA 1
ATOM 754 C C . LEU A 1 99 ? 1.458 0.998 -9.123 1.00 96.69 99 LEU A C 1
ATOM 756 O O . LEU A 1 99 ? 0.647 0.188 -8.693 1.00 96.69 99 LEU A O 1
ATOM 760 N N . HIS A 1 100 ? 1.732 2.137 -8.486 1.00 97.25 100 HIS A N 1
ATOM 761 C CA . HIS A 1 100 ? 1.073 2.502 -7.237 1.00 97.25 100 HIS A CA 1
ATOM 762 C C . HIS A 1 100 ? -0.435 2.710 -7.417 1.00 97.25 100 HIS A C 1
ATOM 764 O O . HIS A 1 100 ? -1.213 2.212 -6.609 1.00 97.25 100 HIS A O 1
ATOM 770 N N . ALA A 1 101 ? -0.857 3.383 -8.493 1.00 96.25 101 ALA A N 1
ATOM 771 C CA . ALA A 1 101 ? -2.273 3.567 -8.807 1.00 96.25 101 ALA A CA 1
ATOM 772 C C . ALA A 1 101 ? -2.997 2.223 -8.982 1.00 96.25 101 ALA A C 1
ATOM 774 O O . ALA A 1 101 ? -4.045 2.020 -8.380 1.00 96.25 101 ALA A O 1
ATOM 775 N N . ARG A 1 102 ? -2.395 1.275 -9.714 1.00 95.62 102 ARG A N 1
ATOM 776 C CA . ARG A 1 102 ? -2.951 -0.080 -9.883 1.00 95.62 102 ARG A CA 1
ATOM 777 C C . ARG A 1 102 ? -3.068 -0.837 -8.569 1.00 95.62 102 ARG A C 1
ATOM 779 O O . ARG A 1 102 ? -4.104 -1.424 -8.298 1.00 95.62 102 ARG A O 1
ATOM 786 N N . VAL A 1 103 ? -2.031 -0.790 -7.734 1.00 95.88 103 VAL A N 1
ATOM 787 C CA . VAL A 1 103 ? -2.067 -1.436 -6.414 1.00 95.88 103 VAL A CA 1
ATOM 788 C C . VAL A 1 103 ? -3.190 -0.852 -5.558 1.00 95.88 103 VAL A C 1
ATOM 790 O O . VAL A 1 103 ? -3.909 -1.596 -4.900 1.00 95.88 103 VAL A O 1
ATOM 793 N N . VAL A 1 104 ? -3.365 0.472 -5.570 1.00 95.50 104 VAL A N 1
ATOM 794 C CA . VAL A 1 104 ? -4.475 1.127 -4.867 1.00 95.50 104 VAL A CA 1
ATOM 795 C C . VAL A 1 104 ? -5.823 0.664 -5.427 1.00 95.50 104 VAL A C 1
ATOM 797 O O . VAL A 1 104 ? -6.703 0.326 -4.644 1.00 95.50 104 VAL A O 1
ATOM 800 N N . GLU A 1 105 ? -5.980 0.583 -6.750 1.00 94.19 105 GLU A N 1
ATOM 801 C CA . GLU A 1 105 ? -7.199 0.070 -7.393 1.00 94.19 105 GLU A CA 1
ATOM 802 C C . GLU A 1 105 ? -7.501 -1.385 -7.002 1.00 94.19 105 GLU A C 1
ATOM 804 O O . GLU A 1 105 ? -8.641 -1.696 -6.664 1.00 94.19 105 GLU A O 1
ATOM 809 N N . GLU A 1 106 ? -6.496 -2.264 -6.987 1.00 93.44 106 GLU A N 1
ATOM 810 C CA . GLU A 1 106 ? -6.630 -3.669 -6.578 1.00 93.44 106 GLU A CA 1
ATOM 811 C C . GLU A 1 106 ? -7.036 -3.801 -5.106 1.00 93.44 106 GLU A C 1
ATOM 813 O O . GLU A 1 106 ? -7.961 -4.544 -4.770 1.00 93.44 106 GLU A O 1
ATOM 818 N N . VAL A 1 107 ? -6.387 -3.043 -4.219 1.00 92.94 107 VAL A N 1
ATOM 819 C CA . VAL A 1 107 ? -6.720 -3.019 -2.788 1.00 92.94 107 VAL A CA 1
ATOM 820 C C . VAL A 1 107 ? -8.130 -2.465 -2.571 1.00 92.94 107 VAL A C 1
ATOM 822 O O . VAL A 1 107 ? -8.889 -3.023 -1.780 1.00 92.94 107 VAL A O 1
ATOM 825 N N . THR A 1 108 ? -8.518 -1.412 -3.295 1.00 92.81 108 THR A N 1
ATOM 826 C CA . THR A 1 108 ? -9.879 -0.862 -3.259 1.00 92.81 108 THR A CA 1
ATOM 827 C C . THR A 1 108 ? -10.910 -1.847 -3.817 1.00 92.81 108 THR A C 1
ATOM 829 O O . THR A 1 108 ? -12.013 -1.926 -3.283 1.00 92.81 108 THR A O 1
ATOM 83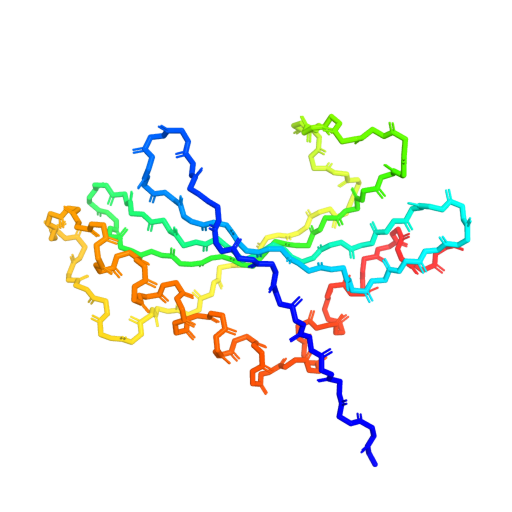2 N N . ALA A 1 109 ? -10.582 -2.637 -4.841 1.00 91.94 109 ALA A N 1
ATOM 833 C CA . ALA A 1 109 ? -11.472 -3.681 -5.352 1.00 91.94 109 ALA A CA 1
ATOM 834 C C . ALA A 1 109 ? -11.689 -4.813 -4.330 1.00 91.94 109 ALA A C 1
ATOM 836 O O . ALA A 1 109 ? -12.773 -5.391 -4.274 1.00 91.94 109 ALA A O 1
ATOM 837 N N . ALA A 1 110 ? -10.689 -5.085 -3.488 1.00 91.88 110 ALA A N 1
ATOM 838 C CA . ALA A 1 110 ? -10.753 -6.020 -2.364 1.00 91.88 110 ALA A CA 1
ATOM 839 C C . ALA A 1 110 ? -11.012 -5.312 -1.014 1.00 91.88 110 ALA A C 1
ATOM 841 O O . ALA A 1 110 ? -10.532 -5.756 0.032 1.00 91.88 110 ALA A O 1
ATOM 842 N N . ALA A 1 111 ? -11.766 -4.205 -1.020 1.00 89.75 111 ALA A N 1
ATOM 843 C CA . ALA A 1 111 ? -11.959 -3.347 0.150 1.00 89.75 111 ALA A CA 1
ATOM 844 C C . ALA A 1 111 ? -12.428 -4.099 1.401 1.00 89.75 111 ALA A C 1
ATOM 846 O O . ALA A 1 111 ? -11.906 -3.841 2.485 1.00 89.75 111 ALA A O 1
ATOM 847 N N . ASP A 1 112 ? -13.374 -5.034 1.270 1.00 89.94 112 ASP A N 1
ATOM 848 C CA . ASP A 1 112 ? -13.896 -5.800 2.408 1.00 89.94 112 ASP A CA 1
ATOM 849 C C . ASP A 1 112 ? -12.785 -6.603 3.110 1.00 89.94 112 ASP A C 1
ATOM 851 O O . ASP A 1 112 ? -12.711 -6.607 4.340 1.00 89.94 112 ASP A O 1
ATOM 855 N N . GLU A 1 113 ? -11.880 -7.232 2.352 1.00 91.25 113 GLU A N 1
ATOM 856 C CA . GLU A 1 113 ? -10.760 -8.010 2.896 1.00 91.25 113 GLU A CA 1
ATOM 857 C C . GLU A 1 113 ? -9.778 -7.108 3.647 1.00 91.25 113 GLU A C 1
ATOM 859 O O . GLU A 1 113 ? -9.458 -7.358 4.812 1.00 91.25 113 GLU A O 1
ATOM 864 N N . TRP A 1 114 ? -9.315 -6.041 2.993 1.00 91.06 114 TRP A N 1
ATOM 865 C CA . TRP A 1 114 ? -8.273 -5.172 3.539 1.00 91.06 114 TRP A CA 1
ATOM 866 C C . TRP A 1 114 ? -8.765 -4.330 4.711 1.00 91.06 114 TRP A C 1
ATOM 868 O O . TRP A 1 114 ? -8.025 -4.143 5.678 1.00 91.06 114 TRP A O 1
ATOM 878 N N . THR A 1 115 ? -10.024 -3.891 4.669 1.00 88.31 115 THR A N 1
ATOM 879 C CA . THR A 1 115 ? -10.686 -3.227 5.799 1.00 88.31 115 THR A CA 1
ATOM 880 C C . THR A 1 115 ? -10.815 -4.190 6.969 1.00 88.31 115 THR A C 1
ATOM 882 O O . THR A 1 115 ? -10.424 -3.841 8.079 1.00 88.31 115 THR A O 1
ATOM 885 N N . SER A 1 116 ? -11.292 -5.417 6.733 1.00 89.25 116 SER A N 1
ATOM 886 C CA . SER A 1 116 ? -11.433 -6.417 7.798 1.00 89.25 116 SER A CA 1
ATOM 887 C C . SER A 1 116 ? -10.084 -6.760 8.426 1.00 89.25 116 SER A C 1
ATOM 889 O O . SER A 1 116 ? -9.965 -6.795 9.647 1.00 89.25 116 SER A O 1
ATOM 891 N N . TRP A 1 117 ? -9.039 -6.953 7.615 1.00 89.38 117 TRP A N 1
ATOM 892 C CA . TRP A 1 117 ? -7.693 -7.208 8.125 1.00 89.38 117 TRP A CA 1
ATOM 893 C C . TRP A 1 117 ? -7.132 -6.026 8.920 1.00 89.38 117 TRP A C 1
ATOM 895 O O . TRP A 1 117 ? -6.539 -6.228 9.981 1.00 89.38 117 TRP A O 1
ATOM 905 N N . ALA A 1 118 ? -7.299 -4.796 8.433 1.00 85.69 118 ALA A N 1
ATOM 906 C CA . ALA A 1 118 ? -6.821 -3.617 9.145 1.00 85.69 118 ALA A CA 1
ATOM 907 C C . ALA A 1 118 ? -7.582 -3.421 10.468 1.00 85.69 118 ALA A C 1
ATOM 909 O O . ALA A 1 118 ? -6.949 -3.214 11.502 1.00 85.69 118 ALA A O 1
ATOM 910 N N . ALA A 1 119 ? -8.910 -3.575 10.458 1.00 83.31 119 ALA A N 1
ATOM 911 C CA . ALA A 1 119 ? -9.765 -3.492 11.641 1.00 83.31 119 ALA A CA 1
ATOM 912 C C . ALA A 1 119 ? -9.502 -4.612 12.662 1.00 83.31 119 ALA A C 1
ATOM 914 O O . ALA A 1 119 ? -9.768 -4.429 13.843 1.00 83.31 119 ALA A O 1
ATOM 915 N N . ASP A 1 120 ? -8.908 -5.736 12.252 1.00 83.25 120 ASP A N 1
ATOM 916 C CA . ASP A 1 120 ? -8.495 -6.815 13.157 1.00 83.25 120 ASP A CA 1
ATOM 917 C C . ASP A 1 120 ? -7.242 -6.488 14.001 1.00 83.25 120 ASP A C 1
ATOM 919 O O . ASP A 1 120 ? -6.568 -7.367 14.542 1.00 83.25 120 ASP A O 1
ATOM 923 N N . CYS A 1 121 ? -6.868 -5.213 14.080 1.00 72.44 121 CYS A N 1
ATOM 924 C CA . CYS A 1 121 ? -5.854 -4.717 14.998 1.00 72.44 121 CYS A CA 1
ATOM 925 C C . CYS A 1 121 ? -6.385 -4.814 16.442 1.00 72.44 121 CYS A C 1
ATOM 927 O O . CYS A 1 121 ? -7.526 -4.432 16.695 1.00 72.44 121 CYS A O 1
ATOM 929 N N . VAL A 1 122 ? -5.590 -5.307 17.403 1.00 69.25 122 VAL A N 1
ATOM 930 C CA . VAL A 1 122 ? -6.037 -5.428 18.810 1.00 69.25 122 VAL A CA 1
ATOM 931 C C . VAL A 1 122 ? -6.426 -4.059 19.363 1.00 69.25 122 VAL A C 1
ATOM 933 O O . VAL A 1 122 ? -7.497 -3.922 19.945 1.00 69.25 122 VAL A O 1
ATOM 936 N N . ALA A 1 123 ? -5.650 -3.023 19.036 1.00 63.38 123 ALA A N 1
ATOM 937 C CA . ALA A 1 123 ? -5.989 -1.640 19.352 1.00 63.38 123 ALA A CA 1
ATOM 938 C C . ALA A 1 123 ? -7.319 -1.143 18.744 1.00 63.38 123 ALA A C 1
ATOM 940 O O . ALA A 1 123 ? -7.796 -0.099 19.168 1.00 63.38 123 ALA A O 1
ATOM 941 N N . ALA A 1 124 ? -7.917 -1.846 17.771 1.00 55.97 124 ALA A N 1
ATOM 942 C CA . ALA A 1 124 ? -9.253 -1.563 17.231 1.00 55.97 124 ALA A CA 1
ATOM 943 C C . ALA A 1 124 ? -10.388 -2.326 17.943 1.00 55.97 124 ALA A C 1
ATOM 945 O O . ALA A 1 124 ? -11.557 -1.985 17.735 1.00 55.97 124 ALA A O 1
ATOM 946 N N . ARG A 1 125 ? -10.075 -3.300 18.806 1.00 58.84 125 ARG A N 1
ATOM 947 C CA . ARG A 1 125 ? -11.060 -4.119 19.533 1.00 58.84 125 ARG A CA 1
ATOM 948 C C . ARG A 1 125 ? -11.461 -3.559 20.906 1.00 58.84 125 ARG A C 1
ATOM 950 O O . ARG A 1 125 ? -12.557 -3.885 21.350 1.00 58.84 125 ARG A O 1
ATOM 957 N N . ASP A 1 126 ? -10.608 -2.740 21.528 1.00 54.09 126 ASP A N 1
ATOM 958 C CA . ASP A 1 126 ? -10.809 -2.162 22.878 1.00 54.09 126 ASP A CA 1
ATOM 959 C C . ASP A 1 126 ? -11.463 -0.780 22.869 1.00 54.09 126 ASP A C 1
ATOM 961 O O . ASP A 1 126 ? -12.536 -0.582 23.469 1.00 54.09 126 ASP A O 1
#

pLDDT: mean 83.37, std 15.94, range [36.97, 97.25]

Sequence (126 aa):
MTTTTIAFTRPTPSADGRTLHSTTTVVEREDGSRIELDISTSHWKGRGYRATATRQHADGYSRRMSLSFGADSDTRTLPAIDGAPAPTARFNRNVLADLHARVVEEVTAAADEWTSWAADCVAARD

Organism: Pseudarthrobacter oxydans (NCBI:txid1671)

Foldseek 3Di:
DPDDFWDWDDWDADPVRFKTKTKTWLDADPQGKTKMWIWMWGADAQAFIWIKIKIAIDGRPDPPPPPPRDPFIDIDTDPDQPPGDDNNDDDDNVSSVVSSVVVVVVCRVVVVVSSVVNCPGPVNVD

Radius of gyration: 15.12 Å; chains: 1; bounding box: 43×23×38 Å